Protein AF-G5HEP1-F1 (afdb_monomer)

Solvent-accessible surface area (backbone atoms only — not comparable to full-atom values): 4521 Å² total; per-residue (Å²): 133,82,69,88,51,52,72,66,58,50,26,69,72,60,60,32,52,74,48,78,43,37,79,92,55,84,87,45,71,28,35,33,38,40,19,64,59,90,65,89,58,98,56,61,58,28,86,69,32,56,18,75,42,62,54,47,26,51,52,36,44,52,48,51,48,56,47,70,75,65,79,76,77,92,128

Foldseek 3Di:
DDAPDDLVRVCVVQVWHKDWDCPPPNPAIWIKIAFDDPDDPVDTLAHIFIGRGPNRSVVRSVVRNVVVVVPPDDD

Radius of g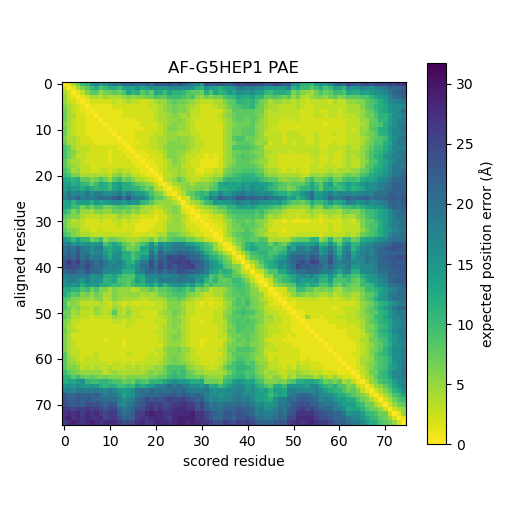yration: 13.51 Å; Cα contacts (8 Å, |Δi|>4): 106; chains: 1; bounding box: 36×34×29 Å

Secondary structure (DSSP, 8-state):
---SS-HHHHHHHHT-EEEEE--SSTT--EEEEEE--SSSSSS-SEEEEEESSHHHHHHHHHHHHHSTTT-S---

Mean predicted aligned error: 9.03 Å

Nearest PDB structures (foldseek):
  5zeb-assembly1_e  TM=5.634E-01  e=8.714E+00  Mycolicibacterium smegmatis MC2 155
  3hq1-assembly1_B  TM=5.662E-01  e=9.893E+00  Mycobacterium tuberculosis H37Rv

Sequence (75 aa):
MKERYTKKQLEELYHCTIFKDTGFDDSHQFWTAHGTPIEPYDEPIFEYADGWTLDELHVNIRGEILLPFMTGTEN

Structure (mmCIF, N/CA/C/O backbone):
data_AF-G5HEP1-F1
#
_entry.id   AF-G5HEP1-F1
#
loop_
_atom_site.group_PDB
_atom_site.id
_atom_site.type_symbol
_atom_site.label_atom_id
_atom_site.label_alt_id
_atom_site.label_comp_id
_atom_site.label_asym_id
_atom_site.label_entity_id
_atom_site.label_seq_id
_atom_site.pdbx_PDB_ins_code
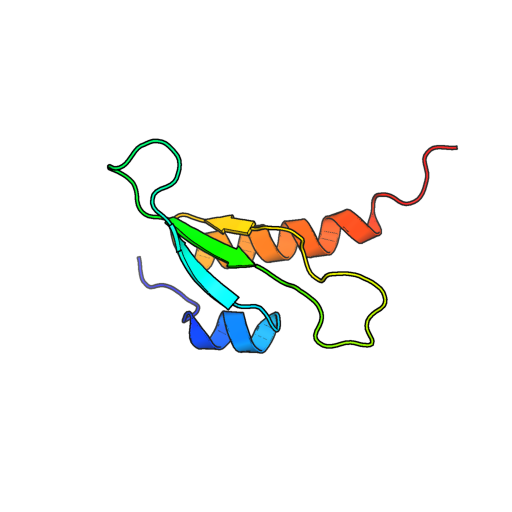_atom_site.Cartn_x
_atom_site.Cartn_y
_atom_site.Cartn_z
_atom_site.occupancy
_atom_site.B_iso_or_equiv
_atom_site.auth_seq_id
_atom_site.auth_comp_id
_atom_site.auth_asym_id
_atom_site.auth_atom_id
_atom_site.pdbx_PDB_model_num
ATOM 1 N N . MET A 1 1 ? 16.491 2.516 -0.104 1.00 57.56 1 MET A N 1
ATOM 2 C CA . MET A 1 1 ? 15.765 3.215 0.980 1.00 57.56 1 MET A CA 1
ATOM 3 C C . MET A 1 1 ? 15.160 2.162 1.894 1.00 57.56 1 MET A C 1
ATOM 5 O O . MET A 1 1 ? 14.798 1.110 1.388 1.00 57.56 1 MET A O 1
ATOM 9 N N . LYS A 1 2 ? 15.125 2.379 3.213 1.00 70.44 2 LYS A N 1
ATOM 10 C CA . LYS A 1 2 ? 14.355 1.505 4.111 1.00 70.44 2 LYS A CA 1
ATOM 11 C C . LYS A 1 2 ? 12.942 2.066 4.174 1.00 70.44 2 LYS A C 1
ATOM 13 O O . LYS A 1 2 ? 12.790 3.222 4.559 1.00 70.44 2 LYS A O 1
ATOM 18 N N . GLU A 1 3 ? 11.957 1.279 3.766 1.00 77.94 3 GLU A N 1
ATOM 19 C CA . GLU A 1 3 ? 10.551 1.649 3.920 1.00 77.94 3 GLU A CA 1
ATOM 20 C C . GLU A 1 3 ? 10.243 1.800 5.417 1.00 77.94 3 GLU A C 1
ATOM 22 O O . GLU A 1 3 ? 10.641 0.957 6.226 1.00 77.94 3 GLU A O 1
ATOM 27 N N . ARG A 1 4 ? 9.606 2.913 5.802 1.00 85.69 4 ARG A N 1
ATOM 28 C CA . ARG A 1 4 ? 9.246 3.193 7.205 1.00 85.69 4 ARG A CA 1
ATOM 29 C C . ARG A 1 4 ? 8.002 2.432 7.647 1.00 85.69 4 ARG A C 1
ATOM 31 O O . ARG A 1 4 ? 7.836 2.176 8.837 1.00 85.69 4 ARG A O 1
ATOM 38 N N . TYR A 1 5 ? 7.165 2.069 6.683 1.00 86.50 5 TYR A N 1
ATOM 39 C CA . TYR A 1 5 ? 5.913 1.365 6.880 1.00 86.50 5 TYR A CA 1
ATOM 40 C C . TYR A 1 5 ? 5.940 0.048 6.122 1.00 86.50 5 TYR A C 1
ATOM 42 O O . TYR A 1 5 ? 6.467 -0.043 5.015 1.00 86.50 5 TYR A O 1
ATOM 50 N N . THR A 1 6 ? 5.354 -0.976 6.726 1.00 90.56 6 THR A N 1
ATOM 51 C CA . THR A 1 6 ? 5.047 -2.232 6.045 1.00 90.56 6 THR A CA 1
ATOM 52 C C . THR A 1 6 ? 3.640 -2.179 5.465 1.00 90.56 6 THR A C 1
ATOM 54 O O . THR A 1 6 ? 2.776 -1.473 5.986 1.00 90.56 6 THR A O 1
ATOM 57 N N . LYS A 1 7 ? 3.385 -2.987 4.430 1.00 90.44 7 LYS A N 1
ATOM 58 C CA . LYS A 1 7 ? 2.056 -3.147 3.827 1.00 90.44 7 LYS A CA 1
ATOM 59 C C . LYS A 1 7 ? 0.972 -3.337 4.899 1.00 90.44 7 LYS A C 1
ATOM 61 O O . LYS A 1 7 ? 0.016 -2.575 4.942 1.00 90.44 7 LYS A O 1
ATOM 66 N N . LYS A 1 8 ? 1.167 -4.310 5.797 1.00 90.12 8 LYS A N 1
ATOM 67 C CA . LYS A 1 8 ? 0.186 -4.654 6.833 1.00 90.12 8 LYS A CA 1
ATOM 68 C C . LYS A 1 8 ? -0.117 -3.472 7.762 1.00 90.12 8 LYS A C 1
ATOM 70 O O . LYS A 1 8 ? -1.274 -3.231 8.071 1.00 90.12 8 LYS A O 1
ATOM 75 N N . GLN A 1 9 ? 0.907 -2.707 8.152 1.00 90.25 9 GLN A N 1
ATOM 76 C CA . GLN A 1 9 ? 0.709 -1.518 8.985 1.00 90.25 9 GLN A CA 1
ATOM 77 C C . GLN A 1 9 ? -0.162 -0.467 8.295 1.00 90.25 9 GLN A C 1
ATOM 79 O O . GLN A 1 9 ? -0.965 0.167 8.966 1.00 90.25 9 GLN A O 1
ATOM 84 N N . LEU A 1 10 ? -0.010 -0.270 6.982 1.00 88.12 10 LEU A N 1
ATOM 85 C CA . LEU A 1 10 ? -0.831 0.681 6.230 1.00 88.12 10 LEU A CA 1
ATOM 86 C C . LEU A 1 10 ? -2.264 0.168 6.021 1.00 88.12 10 LEU A C 1
ATOM 88 O O . LEU A 1 10 ? -3.202 0.946 6.160 1.00 88.12 10 LEU A O 1
ATOM 92 N N . GLU A 1 11 ? -2.445 -1.131 5.761 1.00 88.69 11 GLU A N 1
ATOM 93 C CA . GLU A 1 11 ? -3.776 -1.757 5.676 1.00 88.69 11 GLU A CA 1
ATOM 94 C C . GLU A 1 11 ? -4.540 -1.640 7.004 1.00 88.69 11 GLU A C 1
ATOM 96 O O . GLU A 1 11 ? -5.717 -1.290 7.005 1.00 88.69 11 GLU A O 1
ATOM 101 N N . GLU A 1 12 ? -3.868 -1.867 8.139 1.00 87.38 12 GLU A N 1
ATOM 102 C CA . GLU A 1 12 ? -4.452 -1.714 9.480 1.00 87.38 12 GLU A CA 1
ATOM 103 C C . GLU A 1 12 ? -4.712 -0.243 9.840 1.00 87.38 12 GLU A C 1
ATOM 105 O O . GLU A 1 12 ? -5.726 0.059 10.460 1.00 87.38 12 GLU A O 1
ATOM 110 N N . LEU A 1 13 ? -3.820 0.677 9.449 1.00 86.00 13 LEU A N 1
ATOM 111 C CA . LEU A 1 13 ? -3.943 2.108 9.749 1.00 86.00 13 LEU A CA 1
ATOM 112 C C . LEU A 1 13 ? -5.098 2.771 8.991 1.00 86.00 13 LEU A C 1
ATOM 114 O O . LEU A 1 13 ? -5.782 3.627 9.546 1.00 86.00 13 LEU A O 1
ATOM 118 N N . TYR A 1 14 ? -5.280 2.401 7.724 1.00 83.56 14 TYR A N 1
ATOM 119 C CA . TYR A 1 14 ? -6.248 3.030 6.825 1.00 83.56 14 TYR A CA 1
ATOM 120 C C . TYR A 1 14 ? -7.454 2.160 6.509 1.00 83.56 14 TYR A C 1
ATOM 122 O O . TYR A 1 14 ? -8.276 2.560 5.693 1.00 83.56 14 TYR A O 1
ATOM 130 N N . HIS A 1 15 ? -7.554 0.976 7.119 1.00 82.88 15 HIS A N 1
ATOM 131 C CA . HIS A 1 15 ? -8.629 0.018 6.860 1.00 82.88 15 HIS A CA 1
ATOM 132 C C . HIS A 1 15 ? -8.846 -0.217 5.354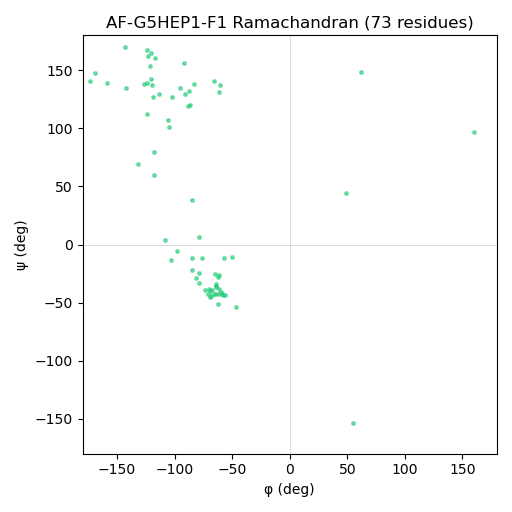 1.00 82.88 15 HIS A C 1
ATOM 134 O O . HIS A 1 15 ? -9.971 -0.225 4.862 1.00 82.88 15 HIS A O 1
ATOM 140 N N . CYS A 1 16 ? -7.747 -0.377 4.617 1.00 84.19 16 CYS A N 1
ATOM 141 C CA . CYS A 1 16 ? -7.733 -0.458 3.1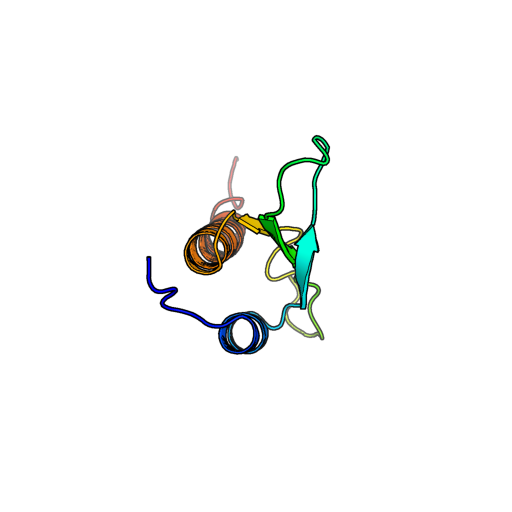59 1.00 84.19 16 CYS A CA 1
ATOM 142 C C . CYS A 1 16 ? -7.059 -1.748 2.681 1.00 84.19 16 CYS A C 1
ATOM 144 O O . CYS A 1 16 ? -6.399 -2.444 3.454 1.00 84.19 16 CYS A O 1
ATOM 146 N N . THR A 1 17 ? -7.213 -2.066 1.396 1.00 88.12 17 THR A N 1
ATOM 147 C CA . THR A 1 17 ? -6.499 -3.178 0.752 1.00 88.12 17 THR A CA 1
ATOM 148 C C . THR A 1 17 ? -5.345 -2.633 -0.076 1.00 88.12 17 THR A C 1
ATOM 150 O O . THR A 1 17 ? -5.576 -1.788 -0.938 1.00 88.12 17 THR A O 1
ATOM 153 N N . ILE A 1 18 ? -4.125 -3.140 0.145 1.00 90.56 18 ILE A N 1
ATOM 154 C CA . ILE A 1 18 ? -2.919 -2.715 -0.585 1.00 90.56 18 ILE A CA 1
ATOM 155 C C . ILE A 1 18 ? -2.386 -3.849 -1.461 1.00 90.56 18 ILE A C 1
ATOM 157 O O . ILE A 1 18 ? -2.141 -4.971 -1.002 1.00 90.56 18 ILE A O 1
ATOM 161 N N . PHE A 1 19 ? -2.129 -3.563 -2.729 1.00 90.56 19 PHE A N 1
ATOM 162 C CA . PHE A 1 19 ? -1.592 -4.514 -3.701 1.00 90.56 19 PHE A CA 1
ATOM 163 C C . PHE A 1 19 ? -0.618 -3.819 -4.656 1.00 90.56 19 PHE A C 1
ATOM 165 O O . PHE A 1 19 ? -0.463 -2.605 -4.609 1.00 90.56 19 PHE A O 1
ATOM 172 N N . LYS A 1 20 ? 0.113 -4.594 -5.463 1.00 90.00 20 LYS A N 1
ATOM 173 C CA . LYS A 1 20 ? 0.951 -4.028 -6.523 1.00 90.00 20 LYS A CA 1
ATOM 174 C C . LYS A 1 20 ? 0.186 -4.031 -7.834 1.00 90.00 20 LYS A C 1
ATOM 176 O O . LYS A 1 20 ? -0.392 -5.062 -8.174 1.00 90.00 20 LYS A O 1
ATOM 181 N N . ASP A 1 21 ? 0.252 -2.922 -8.550 1.00 87.50 21 ASP A N 1
ATOM 182 C CA . ASP A 1 21 ? -0.303 -2.759 -9.889 1.00 87.50 21 ASP A CA 1
ATOM 183 C C . ASP A 1 21 ? 0.820 -2.360 -10.860 1.00 87.50 21 ASP A C 1
ATOM 185 O O . ASP A 1 21 ? 1.857 -1.830 -10.451 1.00 87.50 21 ASP A O 1
ATOM 189 N N . THR A 1 22 ? 0.650 -2.693 -12.134 1.00 81.94 22 THR A N 1
ATOM 190 C CA . THR A 1 22 ? 1.579 -2.376 -13.227 1.00 81.94 22 THR A CA 1
ATOM 191 C C . THR A 1 22 ? 1.163 -1.138 -14.021 1.00 81.94 22 THR A C 1
ATOM 193 O O . THR A 1 22 ? 1.919 -0.687 -14.875 1.00 81.94 22 THR A O 1
ATOM 196 N N . GLY A 1 23 ? -0.007 -0.553 -13.743 1.00 69.75 23 GLY A N 1
ATOM 197 C CA . GLY A 1 23 ? -0.511 0.613 -14.474 1.00 69.75 23 GLY A CA 1
ATOM 198 C C . GLY A 1 23 ? -0.581 0.380 -15.982 1.00 69.75 23 GLY A C 1
ATOM 199 O O . GLY A 1 23 ? -0.749 -0.746 -16.441 1.00 69.75 23 GLY A O 1
ATOM 200 N N . PHE A 1 24 ? -0.483 1.463 -16.759 1.00 66.69 24 PHE A N 1
ATOM 201 C CA . PHE A 1 24 ? -0.636 1.413 -18.220 1.00 66.69 24 PHE A CA 1
ATOM 202 C C . PHE A 1 24 ? 0.659 1.045 -18.970 1.00 66.69 24 PHE A C 1
ATOM 204 O O . PHE A 1 24 ? 0.597 0.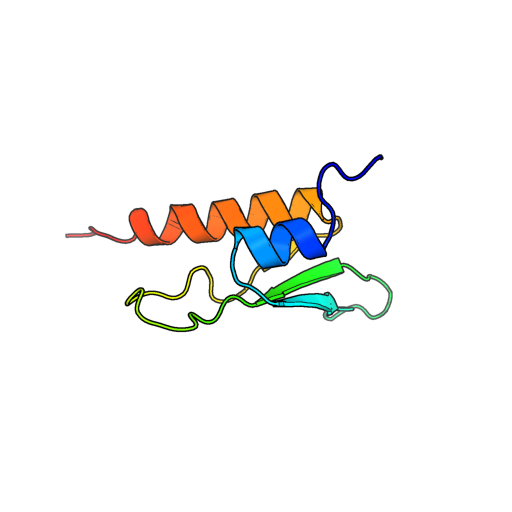557 -20.095 1.00 66.69 24 PHE A O 1
ATOM 211 N N . ASP A 1 25 ? 1.825 1.252 -18.351 1.00 70.75 25 ASP A N 1
ATOM 212 C CA . ASP A 1 25 ? 3.129 0.847 -18.878 1.00 70.75 25 ASP A CA 1
ATOM 213 C C . ASP A 1 25 ? 3.619 -0.385 -18.099 1.00 70.75 25 ASP A C 1
ATOM 215 O O . ASP A 1 25 ? 4.169 -0.250 -17.006 1.00 70.75 25 ASP A O 1
ATOM 219 N N . ASP A 1 26 ? 3.482 -1.582 -18.686 1.00 67.19 26 ASP A N 1
ATOM 220 C CA . ASP A 1 26 ? 3.771 -2.911 -18.095 1.00 67.19 26 ASP A CA 1
ATOM 221 C C . ASP A 1 26 ? 5.151 -3.077 -17.415 1.00 67.19 26 ASP A C 1
ATOM 223 O O . ASP A 1 26 ? 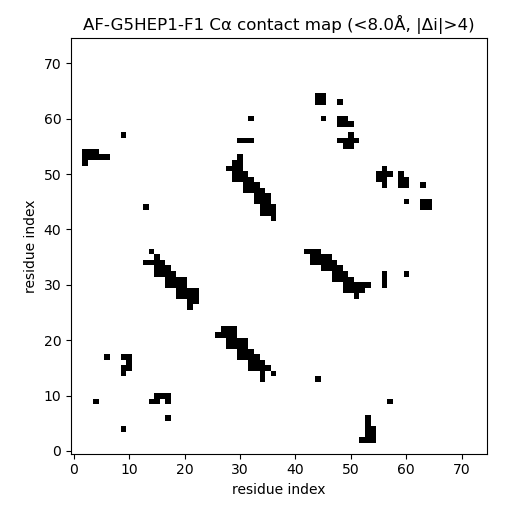5.425 -4.082 -16.756 1.00 67.19 26 ASP A O 1
ATOM 227 N N . SER A 1 27 ? 6.061 -2.119 -17.584 1.00 75.31 27 SER A N 1
ATOM 228 C CA . SER A 1 27 ? 7.416 -2.166 -17.024 1.00 75.31 27 SER A CA 1
ATOM 229 C C . SER A 1 27 ? 7.521 -1.659 -15.583 1.00 75.31 27 SER A C 1
ATOM 231 O O . SER A 1 27 ? 8.560 -1.856 -14.949 1.00 75.31 27 SER A O 1
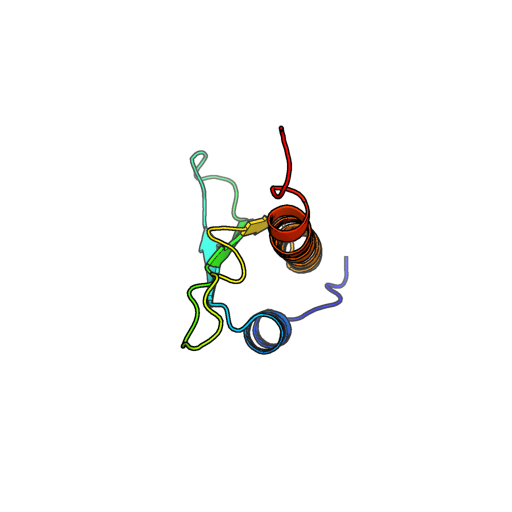ATOM 233 N N . HIS A 1 28 ? 6.484 -1.013 -15.049 1.00 79.81 28 HIS A N 1
ATOM 234 C CA . HIS A 1 28 ? 6.576 -0.285 -13.790 1.00 79.81 28 HIS A CA 1
ATOM 235 C C . HIS A 1 28 ? 5.549 -0.761 -12.766 1.00 79.81 28 HIS A C 1
ATOM 237 O O . HIS A 1 28 ? 4.358 -0.533 -12.912 1.00 79.81 28 HIS A O 1
ATOM 243 N N . GLN A 1 29 ? 6.029 -1.395 -11.694 1.00 84.75 29 GLN A N 1
ATOM 244 C CA . GLN A 1 29 ? 5.182 -1.765 -10.562 1.00 84.75 29 GLN A CA 1
ATOM 245 C C . GLN A 1 29 ? 5.164 -0.661 -9.510 1.00 84.75 29 GLN A C 1
ATOM 247 O O . GLN A 1 29 ? 6.222 -0.259 -9.021 1.00 84.75 29 GLN A O 1
ATOM 252 N N . PHE A 1 30 ? 3.969 -0.264 -9.098 1.00 88.88 30 PHE A N 1
ATOM 253 C CA . PHE A 1 30 ? 3.730 0.616 -7.958 1.00 88.88 30 PHE A CA 1
ATOM 254 C C . PHE A 1 30 ? 2.802 -0.068 -6.958 1.00 88.88 30 PHE A C 1
ATOM 256 O O . PHE A 1 30 ? 2.167 -1.085 -7.247 1.00 88.88 30 PHE A O 1
ATOM 263 N N . TRP A 1 31 ? 2.787 0.446 -5.736 1.00 92.19 31 TRP A N 1
ATOM 264 C CA . TRP A 1 31 ? 1.805 0.062 -4.742 1.00 92.19 31 TRP A CA 1
ATOM 265 C C . TRP A 1 31 ? 0.527 0.862 -4.945 1.00 92.19 31 TRP A C 1
ATOM 267 O O . TRP A 1 31 ? 0.569 2.070 -5.144 1.00 92.19 31 TRP A O 1
ATOM 277 N N . THR A 1 32 ? -0.595 0.177 -4.823 1.00 89.25 32 THR A N 1
ATOM 278 C CA . THR A 1 32 ? -1.937 0.726 -4.954 1.00 89.25 32 THR A CA 1
ATOM 279 C C . THR A 1 32 ? -2.726 0.361 -3.711 1.00 89.25 32 THR A C 1
ATOM 281 O O . THR A 1 32 ? -2.632 -0.767 -3.219 1.00 89.25 32 THR A O 1
ATOM 284 N N . ALA A 1 33 ? -3.504 1.307 -3.200 1.00 89.19 33 ALA A N 1
ATOM 285 C CA . ALA A 1 33 ? -4.443 1.111 -2.114 1.00 89.19 33 ALA A CA 1
ATOM 286 C C . ALA A 1 33 ? -5.857 1.437 -2.585 1.00 89.19 33 ALA A C 1
ATOM 288 O O . ALA A 1 33 ? -6.074 2.473 -3.213 1.00 89.19 33 ALA A O 1
ATOM 289 N N . HIS A 1 34 ? -6.819 0.597 -2.204 1.00 86.38 34 HIS A N 1
ATOM 290 C CA . HIS A 1 34 ? -8.253 0.872 -2.334 1.00 86.38 34 HIS A CA 1
ATOM 291 C C . HIS A 1 34 ? -8.897 0.878 -0.941 1.00 86.38 34 HIS A C 1
ATOM 293 O O . HIS A 1 34 ? -8.739 -0.087 -0.181 1.00 86.38 34 HIS A O 1
ATOM 299 N N . GLY A 1 35 ? -9.611 1.952 -0.600 1.00 74.62 35 GLY A N 1
ATOM 300 C CA . GLY A 1 35 ? -10.200 2.179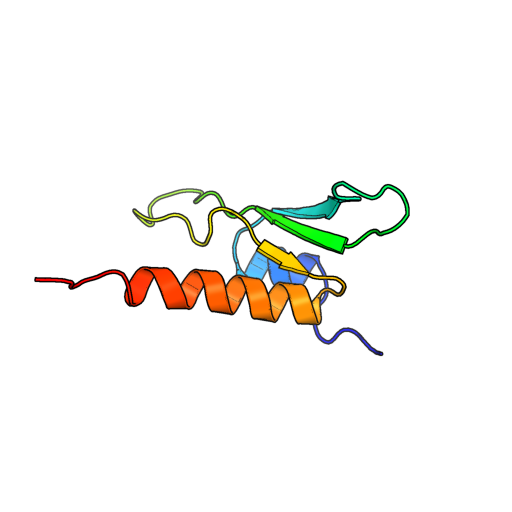 0.721 1.00 74.62 35 GLY A CA 1
ATOM 301 C C . GLY A 1 35 ? -11.724 2.274 0.678 1.00 74.62 35 GLY A C 1
ATOM 302 O O . GLY A 1 35 ? -12.283 3.362 0.738 1.00 74.62 35 GLY A O 1
ATOM 303 N N . THR A 1 36 ? -12.422 1.139 0.609 1.00 65.25 36 THR A N 1
ATOM 304 C CA . THR A 1 36 ? -13.886 1.113 0.778 1.00 65.25 36 THR A CA 1
ATOM 305 C C . THR A 1 36 ? -14.217 0.986 2.268 1.00 65.25 36 THR A C 1
ATOM 307 O O . THR A 1 36 ? -13.630 0.130 2.936 1.00 65.25 36 THR A O 1
ATOM 310 N N . PRO A 1 37 ? -15.130 1.799 2.825 1.00 55.31 37 PRO A N 1
ATOM 311 C CA . PRO A 1 37 ? -15.450 1.718 4.241 1.00 55.31 37 PRO A CA 1
ATOM 312 C C . PRO A 1 37 ? -16.123 0.374 4.551 1.00 55.31 37 PRO A C 1
ATOM 314 O O . PRO A 1 37 ? -16.971 -0.098 3.799 1.00 55.31 37 PRO A O 1
ATOM 317 N N . ILE A 1 38 ? -15.776 -0.228 5.693 1.00 52.16 38 ILE A N 1
ATOM 318 C CA . ILE A 1 38 ? -16.481 -1.400 6.255 1.00 52.16 38 ILE A CA 1
ATOM 319 C C . ILE A 1 38 ? -17.798 -0.963 6.972 1.00 52.16 38 ILE A C 1
ATOM 321 O O . ILE A 1 38 ? -18.498 -1.794 7.536 1.00 52.16 38 ILE A O 1
ATOM 325 N N . GLU A 1 39 ? -18.171 0.327 6.881 1.00 58.50 39 GLU A N 1
ATOM 326 C CA . GLU A 1 39 ? -19.219 1.062 7.633 1.00 58.50 39 GLU A CA 1
ATOM 327 C C . GLU A 1 39 ? -19.007 1.150 9.167 1.00 58.50 39 GLU A C 1
ATOM 329 O O . GLU A 1 39 ? -18.428 0.236 9.761 1.00 58.50 39 GLU A O 1
ATOM 334 N N . PRO A 1 40 ? -19.449 2.243 9.852 1.00 51.22 40 PRO A N 1
ATOM 335 C CA . PRO A 1 40 ? -20.291 3.362 9.408 1.00 51.22 40 PRO A CA 1
ATOM 336 C C . PRO A 1 40 ? -19.557 4.718 9.498 1.00 51.22 40 PRO A C 1
ATOM 338 O O . PRO A 1 40 ? -19.957 5.612 10.243 1.00 51.22 40 PRO A O 1
ATOM 341 N N . TYR A 1 41 ? -18.443 4.880 8.789 1.00 52.28 41 TYR A N 1
ATOM 342 C CA . TYR A 1 41 ? -18.073 6.230 8.368 1.00 52.28 41 TYR A CA 1
ATOM 343 C C . TYR A 1 41 ? -18.808 6.460 7.048 1.00 52.28 41 TYR A C 1
ATOM 345 O O . TYR A 1 41 ? -18.637 5.672 6.122 1.00 52.28 41 TYR A O 1
ATOM 353 N N . ASP A 1 42 ? -19.668 7.481 7.009 1.00 53.84 42 ASP A N 1
ATOM 354 C CA . ASP A 1 42 ? -20.509 7.862 5.856 1.00 53.84 42 ASP A CA 1
ATOM 355 C C . ASP A 1 42 ? -19.685 8.143 4.581 1.00 53.84 42 ASP A C 1
ATOM 357 O O . ASP A 1 42 ? -20.234 8.224 3.486 1.00 53.84 42 ASP A O 1
ATOM 361 N N . GLU A 1 43 ? -18.359 8.258 4.709 1.00 54.41 43 GLU A N 1
ATOM 362 C CA . GLU A 1 43 ? -17.455 8.597 3.619 1.00 54.41 43 GLU A CA 1
ATOM 363 C C . GLU A 1 43 ? -16.348 7.547 3.420 1.00 54.41 43 GLU A C 1
ATOM 365 O O . GLU A 1 43 ? -15.771 7.039 4.393 1.00 54.41 43 GLU A O 1
ATOM 370 N N . PRO A 1 44 ? -16.019 7.218 2.156 1.00 56.78 44 PRO A N 1
ATOM 371 C CA . PRO A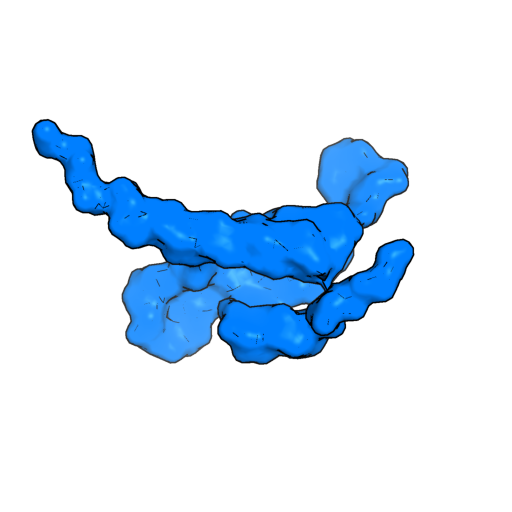 1 44 ? -14.835 6.434 1.841 1.00 56.78 44 PRO A CA 1
ATOM 372 C C . PRO A 1 44 ? -13.571 7.154 2.317 1.00 56.78 44 PRO A C 1
ATOM 374 O O . PRO A 1 44 ? -13.427 8.359 2.139 1.00 56.78 44 PRO A O 1
ATOM 377 N N . ILE A 1 45 ? -12.638 6.403 2.914 1.00 68.31 45 ILE A N 1
ATOM 378 C CA . ILE A 1 45 ? -11.371 6.958 3.424 1.00 68.31 45 ILE A CA 1
ATOM 379 C C . ILE A 1 45 ? -10.538 7.518 2.252 1.00 68.31 45 ILE A C 1
ATOM 381 O O . ILE A 1 45 ? -9.858 8.525 2.420 1.00 68.31 45 ILE A O 1
ATOM 385 N N . PHE A 1 46 ? -10.614 6.884 1.074 1.00 72.25 46 PHE A N 1
ATOM 386 C CA . PHE A 1 46 ? -10.186 7.393 -0.238 1.00 72.25 46 PHE A CA 1
ATOM 387 C C . PHE A 1 46 ? -10.697 6.443 -1.338 1.00 72.25 46 PHE A C 1
ATOM 389 O O . PHE A 1 46 ? -10.785 5.233 -1.118 1.00 72.25 46 PHE A O 1
ATOM 396 N N . GLU A 1 47 ? -11.015 6.961 -2.530 1.00 75.50 47 GLU A N 1
ATOM 397 C CA . GLU A 1 47 ? -11.443 6.130 -3.671 1.00 75.50 47 GLU A CA 1
ATOM 398 C C . GLU A 1 47 ? -10.277 5.284 -4.211 1.00 75.50 47 GLU A C 1
ATOM 400 O O . GLU A 1 47 ? -10.416 4.076 -4.419 1.00 75.50 47 GLU A O 1
ATOM 405 N N . TYR A 1 48 ? -9.109 5.908 -4.377 1.00 82.75 48 TYR A N 1
ATOM 406 C CA . TYR A 1 48 ? -7.918 5.293 -4.952 1.00 82.75 48 TYR A CA 1
ATOM 407 C C . TYR A 1 48 ? -6.657 6.060 -4.535 1.00 82.75 48 TYR A C 1
ATOM 409 O O . TYR A 1 48 ? -6.657 7.286 -4.539 1.00 82.75 48 TYR A O 1
ATOM 417 N N . ALA A 1 49 ? -5.574 5.353 -4.203 1.00 87.69 49 ALA A N 1
ATOM 418 C CA . ALA A 1 49 ? -4.258 5.960 -4.007 1.00 87.69 49 ALA A CA 1
ATOM 419 C C . ALA A 1 49 ? -3.153 5.048 -4.553 1.00 87.69 49 ALA A C 1
ATOM 421 O O . ALA A 1 49 ? -3.136 3.851 -4.267 1.00 87.69 49 ALA A O 1
ATOM 422 N N . ASP A 1 50 ? -2.202 5.614 -5.291 1.00 89.00 50 ASP A N 1
ATOM 423 C CA . ASP A 1 50 ? -1.021 4.916 -5.809 1.00 89.00 50 ASP A CA 1
ATOM 424 C C . ASP A 1 50 ? 0.278 5.487 -5.229 1.00 89.00 50 ASP A C 1
ATOM 426 O O . ASP A 1 50 ? 0.295 6.590 -4.704 1.00 89.00 50 ASP A O 1
ATOM 430 N N . GLY A 1 51 ? 1.378 4.739 -5.275 1.00 89.56 51 GLY A N 1
ATOM 431 C CA . GLY A 1 51 ? 2.705 5.216 -4.890 1.00 89.56 51 GLY A CA 1
ATOM 432 C C . GLY A 1 51 ? 3.796 4.194 -5.197 1.00 89.56 51 GLY A C 1
ATOM 433 O O . GLY A 1 51 ? 3.609 2.994 -5.014 1.00 89.56 51 GLY A O 1
ATOM 434 N N . TRP A 1 52 ? 4.967 4.638 -5.659 1.00 88.88 52 TRP A N 1
ATOM 435 C CA . TRP A 1 52 ? 6.052 3.730 -6.069 1.00 88.88 52 TRP A CA 1
ATOM 436 C C . TRP A 1 52 ? 6.603 2.881 -4.917 1.00 88.88 52 TRP A C 1
ATOM 438 O O . TRP A 1 52 ? 6.949 1.710 -5.096 1.00 88.88 52 TRP A O 1
ATOM 448 N N . THR A 1 53 ? 6.653 3.455 -3.718 1.00 91.50 53 THR A N 1
ATOM 449 C CA . THR A 1 53 ? 7.030 2.792 -2.465 1.00 91.50 53 THR A CA 1
ATOM 450 C C . THR A 1 53 ? 5.895 2.860 -1.446 1.00 91.50 53 THR A C 1
ATOM 452 O O . THR A 1 53 ? 4.975 3.663 -1.586 1.00 91.50 53 THR A O 1
ATOM 455 N N . LEU A 1 54 ? 5.956 2.055 -0.380 1.00 90.56 54 LEU A N 1
ATOM 456 C CA . LEU A 1 54 ? 4.961 2.133 0.700 1.00 90.56 54 LEU A CA 1
ATOM 457 C C . LEU A 1 54 ? 4.975 3.495 1.416 1.00 90.56 54 LEU A C 1
ATOM 459 O O . LEU A 1 54 ? 3.950 3.922 1.939 1.00 90.56 54 LEU A O 1
ATOM 463 N N . ASP A 1 55 ? 6.119 4.184 1.443 1.00 91.25 55 ASP A N 1
ATOM 464 C CA . ASP A 1 55 ? 6.234 5.526 2.030 1.00 91.25 55 ASP A CA 1
ATOM 465 C C . ASP A 1 55 ? 5.525 6.574 1.154 1.00 91.25 55 ASP A C 1
ATOM 467 O O . ASP A 1 55 ? 4.769 7.395 1.666 1.00 91.25 55 ASP A O 1
ATOM 471 N N . GLU A 1 56 ? 5.689 6.490 -0.170 1.00 91.12 56 GLU A N 1
ATOM 472 C CA . GLU A 1 56 ? 4.958 7.340 -1.119 1.00 91.12 56 GLU A CA 1
ATOM 473 C C . GLU A 1 56 ? 3.459 7.043 -1.110 1.00 91.12 56 GLU A C 1
ATOM 475 O O . GLU A 1 56 ? 2.657 7.971 -1.041 1.00 91.12 56 GLU A O 1
ATOM 480 N N . LEU A 1 57 ? 3.073 5.764 -1.072 1.00 91.19 57 LEU A N 1
ATOM 481 C CA . LEU A 1 57 ? 1.674 5.368 -0.928 1.00 91.19 57 LEU A CA 1
ATOM 482 C C . LEU A 1 57 ? 1.062 5.950 0.354 1.00 91.19 57 LEU A C 1
ATOM 484 O O . LEU A 1 57 ? -0.051 6.465 0.332 1.00 91.19 57 LEU A O 1
ATOM 488 N N . HIS A 1 58 ? 1.789 5.909 1.475 1.00 90.50 58 HIS A N 1
ATOM 489 C CA . HIS A 1 58 ? 1.344 6.506 2.735 1.00 90.50 58 HIS A CA 1
ATOM 490 C C . HIS A 1 58 ? 1.090 8.015 2.603 1.00 90.50 58 HIS A C 1
ATOM 492 O O . HIS A 1 58 ? 0.091 8.515 3.120 1.00 90.50 58 HIS A O 1
ATOM 498 N N . VAL A 1 59 ? 1.971 8.748 1.915 1.00 89.31 59 VAL A N 1
ATOM 499 C CA . VAL A 1 59 ? 1.788 10.187 1.660 1.00 89.31 59 VAL A CA 1
ATOM 500 C C . VAL A 1 59 ? 0.555 10.437 0.796 1.00 89.31 59 VAL A C 1
ATOM 502 O O . VAL A 1 59 ? -0.232 11.324 1.127 1.00 89.31 59 VAL A O 1
ATOM 505 N N . ASN A 1 60 ? 0.351 9.630 -0.243 1.00 88.69 60 ASN A N 1
ATOM 506 C CA . ASN A 1 60 ? -0.770 9.793 -1.164 1.00 88.69 60 ASN A CA 1
ATOM 507 C C . ASN A 1 60 ? -2.108 9.477 -0.488 1.00 88.69 60 ASN A C 1
ATOM 509 O O . ASN A 1 60 ? -3.006 10.310 -0.533 1.00 88.69 60 ASN A O 1
ATOM 513 N N . ILE A 1 61 ? -2.200 8.387 0.284 1.00 86.50 61 ILE A N 1
ATOM 514 C CA . ILE A 1 61 ? -3.377 8.102 1.122 1.00 86.50 61 ILE A CA 1
ATOM 515 C C . ILE A 1 61 ? -3.671 9.268 2.080 1.00 86.50 61 ILE A C 1
ATOM 517 O O . ILE A 1 61 ? -4.818 9.674 2.239 1.00 86.50 61 ILE A O 1
ATOM 521 N N . ARG A 1 62 ? -2.649 9.851 2.725 1.00 85.06 62 ARG A N 1
ATOM 522 C CA . ARG A 1 62 ? -2.857 11.020 3.601 1.00 85.06 62 ARG A CA 1
ATOM 523 C C . ARG A 1 62 ? -3.352 12.249 2.846 1.00 85.06 62 ARG A C 1
ATOM 525 O O . ARG A 1 62 ? -4.129 13.001 3.423 1.00 85.06 62 ARG A O 1
ATOM 532 N N . GLY A 1 63 ? -2.887 12.475 1.620 1.00 81.81 63 GLY A N 1
ATOM 533 C CA . GLY A 1 63 ? -3.378 13.548 0.756 1.00 81.81 63 GLY A CA 1
ATOM 534 C C . GLY A 1 63 ? -4.856 13.360 0.433 1.00 81.81 63 GLY A C 1
ATOM 535 O O . GLY A 1 63 ? -5.656 14.249 0.712 1.00 81.81 63 GLY A O 1
ATOM 536 N N . GLU A 1 64 ? -5.216 12.164 -0.025 1.00 78.94 64 GLU A N 1
ATOM 537 C CA . GLU A 1 64 ? -6.588 11.795 -0.382 1.00 78.94 64 GLU A CA 1
ATOM 538 C C . GLU A 1 64 ? -7.547 11.789 0.814 1.00 78.94 64 GLU A C 1
ATOM 540 O O . GLU A 1 64 ? -8.729 12.007 0.621 1.00 78.94 64 GLU A O 1
ATOM 545 N N . ILE A 1 65 ? -7.067 11.601 2.050 1.00 74.88 65 ILE A N 1
ATOM 546 C CA . ILE A 1 65 ? -7.879 11.765 3.275 1.00 74.88 65 ILE A CA 1
ATOM 547 C C . ILE A 1 65 ? -8.038 13.242 3.663 1.00 74.88 65 ILE A C 1
ATOM 549 O O . ILE A 1 65 ? -9.049 13.628 4.243 1.00 74.88 65 ILE A O 1
ATOM 553 N N . LEU A 1 66 ? -7.036 14.089 3.413 1.00 62.16 66 LEU A N 1
ATOM 554 C CA . LEU A 1 66 ? -7.071 15.506 3.804 1.00 62.16 66 LEU A CA 1
ATOM 555 C C . LEU A 1 66 ? -7.865 16.375 2.815 1.00 62.16 66 LEU A C 1
ATOM 557 O O . LEU A 1 66 ? -8.437 17.385 3.224 1.00 62.16 66 LEU A O 1
ATOM 561 N N . LEU A 1 67 ? -7.909 15.990 1.539 1.00 56.91 67 LEU A N 1
ATOM 562 C CA . LEU A 1 67 ? -8.654 16.672 0.478 1.00 56.91 67 LEU A CA 1
ATOM 563 C C . LEU A 1 67 ? -10.196 16.621 0.598 1.00 56.91 67 LEU A C 1
ATOM 565 O O . LEU A 1 67 ? -10.799 17.670 0.359 1.00 56.91 67 LEU A O 1
ATOM 569 N N . PRO A 1 68 ? -10.867 15.526 1.018 1.00 53.50 68 PRO A N 1
ATOM 570 C CA . PRO A 1 68 ? -12.324 15.500 1.193 1.00 53.50 68 PRO A CA 1
ATOM 571 C C . PRO A 1 68 ? -12.815 16.500 2.249 1.00 53.50 68 PRO A C 1
ATOM 573 O O . PRO A 1 68 ? -13.913 17.033 2.126 1.00 53.50 68 PRO A O 1
ATOM 576 N N . PHE A 1 69 ? -11.978 16.874 3.226 1.00 47.53 69 PHE A N 1
ATOM 577 C CA . PHE A 1 69 ? -12.309 17.937 4.187 1.00 47.53 69 PHE A CA 1
ATOM 578 C C . PHE A 1 69 ? -12.179 19.363 3.619 1.00 47.53 69 PHE A C 1
ATOM 580 O O . PHE A 1 69 ? -12.622 20.313 4.267 1.00 47.53 69 PHE A O 1
ATOM 587 N N . MET A 1 70 ? -11.575 19.547 2.440 1.00 48.50 70 MET A N 1
ATOM 588 C CA . MET A 1 70 ? -11.410 20.855 1.789 1.00 48.50 70 MET A CA 1
ATOM 589 C C . MET A 1 70 ? -12.391 21.095 0.634 1.00 48.50 70 MET A C 1
ATOM 591 O O . MET A 1 70 ? -12.573 22.244 0.235 1.00 48.50 70 MET A O 1
ATOM 595 N N . THR A 1 71 ? -13.093 20.073 0.136 1.00 47.72 71 THR A N 1
ATOM 596 C CA . THR A 1 71 ? -14.126 20.216 -0.912 1.00 47.72 71 THR A CA 1
ATOM 597 C C . THR A 1 71 ? -15.500 20.591 -0.347 1.00 47.72 71 THR A C 1
ATOM 599 O O . THR A 1 71 ? -16.537 20.132 -0.817 1.00 47.72 71 THR A O 1
ATOM 602 N N . GLY A 1 72 ? -15.510 21.448 0.674 1.00 51.56 72 GLY A N 1
ATOM 603 C CA . GLY A 1 72 ? -16.704 21.995 1.303 1.00 51.56 72 GLY A CA 1
ATOM 604 C C . GLY A 1 72 ? -16.603 23.507 1.451 1.00 51.56 72 GLY A C 1
ATOM 605 O O . GLY A 1 72 ? -16.433 23.972 2.566 1.00 51.56 72 GLY A O 1
ATOM 606 N N . THR A 1 73 ? -16.649 24.238 0.330 1.00 45.69 73 THR A N 1
ATOM 607 C CA . THR A 1 73 ? -17.413 25.486 0.087 1.00 45.69 73 THR A CA 1
ATOM 608 C C . THR A 1 73 ? -16.815 26.235 -1.106 1.00 45.69 73 THR A C 1
ATOM 610 O O . THR A 1 73 ? -15.898 27.035 -0.940 1.00 45.69 73 THR A O 1
ATOM 613 N N . GLU A 1 74 ? -17.391 26.046 -2.290 1.00 46.34 74 GLU A N 1
ATOM 614 C CA . GLU A 1 74 ? -17.524 27.146 -3.247 1.00 46.34 74 GLU A CA 1
ATOM 615 C C . GLU A 1 74 ? -19.003 27.557 -3.225 1.00 46.34 74 GLU A C 1
ATOM 617 O O . GLU A 1 74 ? -19.878 26.802 -3.649 1.00 46.34 74 GLU A O 1
ATOM 622 N N . ASN A 1 75 ? -19.271 28.717 -2.620 1.00 41.75 75 ASN A N 1
ATOM 623 C CA . ASN A 1 75 ? -20.499 29.499 -2.758 1.00 41.75 75 ASN A CA 1
ATOM 624 C C . ASN A 1 75 ? -20.108 30.818 -3.422 1.00 41.75 75 ASN A C 1
ATOM 626 O O . ASN A 1 75 ? -19.122 31.415 -2.926 1.00 41.75 75 ASN A O 1
#

Organism: NCBI:txid742733

pLDDT: mean 75.87, std 15.44, range [41.75, 92.19]